Protein AF-A0A956JSI8-F1 (afdb_monomer_lite)

Radius of gyration: 24.51 Å; chains: 1; bounding box: 86×31×72 Å

Foldseek 3Di:
DDDDDDPPDDDPDDPPDDPPVPQDLLVLLVCLLCLCVVLVPDPPDDPVVSVVSSVVSSVVRRDDPVSVVLVVVLVVDDLVVSLVSSQVSCVVSVHPGRNVSVVSVCVVVVPPPPPPDDD

Secondary structure (DSSP, 8-state):
---------S--------------HHHHHHHHHTHHHHTT--TTS-HHHHHHHHHHHHHHH--SHHHHHHHHHHHTS-HHHHHHHHHHHHHHTT-S--HHHHHHHHHHHHTTSS-----

Sequence (119 aa):
MKTAPLALLSLLLLTLGAAGCKSSLPSDVDTICNAETRAKLGKTEDVRERALKLSNYVNEHLKTESGRQLFSKLFTISPKQRIEKLRAEARRAGLGGCPLADSWAKEIDGDGSDGAKKK

Structure (mmCIF, N/CA/C/O backbone):
data_AF-A0A956JSI8-F1
#
_entry.id   AF-A0A956JSI8-F1
#
loop_
_atom_site.group_PDB
_atom_site.id
_atom_site.type_symbol
_atom_site.label_atom_id
_atom_site.label_alt_id
_atom_site.label_comp_id
_atom_site.label_asym_id
_atom_site.label_entity_id
_atom_site.label_seq_id
_atom_site.pdbx_PDB_ins_code
_atom_site.Cartn_x
_atom_site.Cartn_y
_atom_site.Cartn_z
_atom_site.occupancy
_atom_site.B_iso_or_equiv
_atom_site.auth_seq_id
_atom_site.auth_comp_id
_atom_site.auth_asym_id
_atom_site.auth_atom_id
_atom_site.pdbx_PDB_model_num
ATOM 1 N N . MET A 1 1 ? -53.862 8.108 51.781 1.00 44.81 1 MET A N 1
ATOM 2 C CA . MET A 1 1 ? -54.555 9.169 51.015 1.00 44.81 1 MET A CA 1
ATOM 3 C C . MET A 1 1 ? -53.528 10.185 50.532 1.00 44.81 1 MET A C 1
ATOM 5 O O . MET A 1 1 ? -52.750 10.616 51.368 1.00 44.81 1 MET A O 1
ATOM 9 N N . LYS A 1 2 ? -53.621 10.577 49.244 1.00 42.75 2 LYS A N 1
ATOM 10 C CA . LYS A 1 2 ? -53.011 11.750 48.565 1.00 42.75 2 LYS A CA 1
ATOM 11 C C . LYS A 1 2 ? -51.492 11.720 48.329 1.00 42.75 2 LYS A C 1
ATOM 13 O O . LYS A 1 2 ? -50.751 11.506 49.269 1.00 42.75 2 LYS A O 1
ATOM 18 N N . THR A 1 3 ? -50.913 12.008 47.164 1.00 47.22 3 THR A N 1
ATOM 19 C CA . THR A 1 3 ? -51.283 12.117 45.731 1.00 47.22 3 THR A CA 1
ATOM 20 C C . THR A 1 3 ? -49.930 12.362 45.039 1.00 47.22 3 THR A C 1
ATOM 22 O O . THR A 1 3 ? -49.196 13.239 45.490 1.00 47.22 3 THR A O 1
ATOM 25 N N . ALA A 1 4 ? -49.590 11.626 43.976 1.00 57.25 4 ALA A N 1
ATOM 26 C CA . ALA A 1 4 ? -48.547 12.037 43.020 1.00 57.25 4 ALA A CA 1
ATOM 27 C C . ALA A 1 4 ? -49.063 13.244 42.200 1.00 57.25 4 ALA A C 1
ATOM 29 O O . ALA A 1 4 ? -50.289 13.381 42.108 1.00 57.25 4 ALA A O 1
ATOM 30 N N . PRO A 1 5 ? -48.210 14.104 41.595 1.00 58.16 5 PRO A N 1
ATOM 31 C CA . PRO A 1 5 ? -47.830 13.809 40.205 1.00 58.16 5 PRO A CA 1
ATOM 32 C C . PRO A 1 5 ? -46.513 14.433 39.660 1.00 58.16 5 PRO A C 1
ATOM 34 O O . PRO A 1 5 ? -46.033 15.463 40.113 1.00 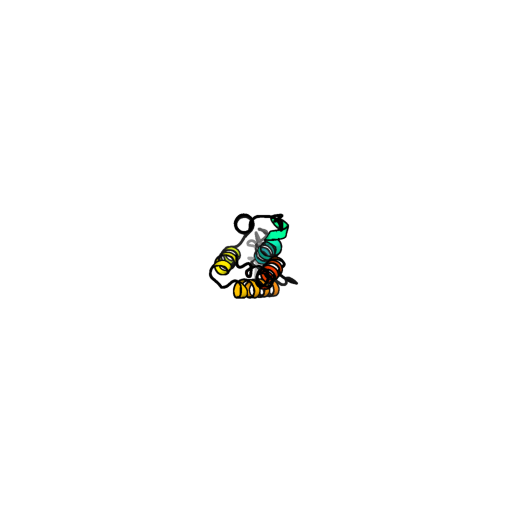58.16 5 PRO A O 1
ATOM 37 N N . LEU A 1 6 ? -46.018 13.809 38.584 1.00 53.88 6 LEU A N 1
ATOM 38 C CA . LEU A 1 6 ? -45.506 14.438 37.353 1.00 53.88 6 LEU A CA 1
ATOM 39 C C . LEU A 1 6 ? -44.385 15.497 37.455 1.00 53.88 6 LEU A C 1
ATOM 41 O O . LEU A 1 6 ? -44.639 16.692 37.537 1.00 53.88 6 LEU A O 1
ATOM 45 N N . ALA A 1 7 ? -43.153 15.053 37.198 1.00 53.84 7 ALA A N 1
ATOM 46 C CA . ALA A 1 7 ? -42.174 15.828 36.428 1.00 53.84 7 ALA A CA 1
ATOM 47 C C . ALA A 1 7 ? -41.510 14.906 35.385 1.00 53.84 7 ALA A C 1
ATOM 49 O O . ALA A 1 7 ? -40.317 14.623 35.407 1.00 53.84 7 ALA A O 1
ATOM 50 N N . LEU A 1 8 ? -42.361 14.368 34.505 1.00 56.62 8 LEU A N 1
ATOM 51 C CA . LEU A 1 8 ? -41.992 13.919 33.16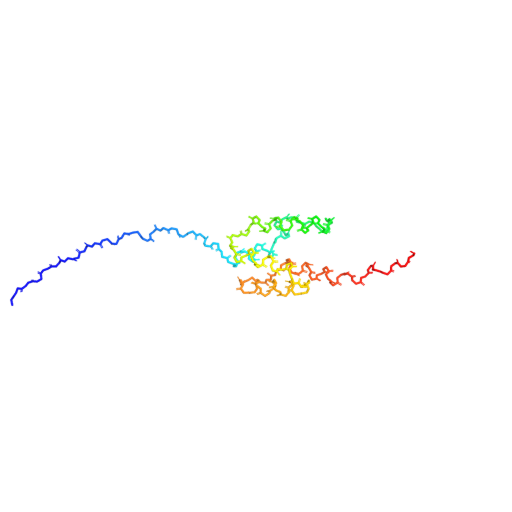4 1.00 56.62 8 LEU A CA 1
ATOM 52 C C . LEU A 1 8 ? -41.778 15.168 32.289 1.00 56.62 8 LEU A C 1
ATOM 54 O O . LEU A 1 8 ? -42.488 16.150 32.475 1.00 56.62 8 LEU A O 1
ATOM 58 N N . LEU A 1 9 ? -40.887 15.064 31.297 1.00 54.06 9 LEU A N 1
ATOM 59 C CA . LEU A 1 9 ? -40.459 16.072 30.308 1.00 54.06 9 LEU A CA 1
ATOM 60 C C . LEU A 1 9 ? -39.237 16.918 30.701 1.00 54.06 9 LEU A C 1
ATOM 62 O O . LEU A 1 9 ? -39.347 18.040 31.184 1.00 54.06 9 LEU A O 1
ATOM 66 N N . SER A 1 10 ? -38.055 16.446 30.304 1.00 52.62 10 SER A N 1
ATOM 67 C CA . SER A 1 10 ? -37.053 17.323 29.690 1.00 52.62 10 SER A CA 1
ATOM 68 C C . SER A 1 10 ? -36.191 16.541 28.697 1.00 52.62 10 SER A C 1
ATOM 70 O O . SER A 1 10 ? -35.399 15.685 29.070 1.00 52.62 10 SER A O 1
ATOM 72 N N . LEU A 1 11 ? -36.406 16.873 27.422 1.00 54.19 11 LEU A N 1
ATOM 73 C CA . LEU A 1 11 ? -35.479 16.786 26.290 1.00 54.19 11 LEU A CA 1
ATOM 74 C C . LEU A 1 11 ? -34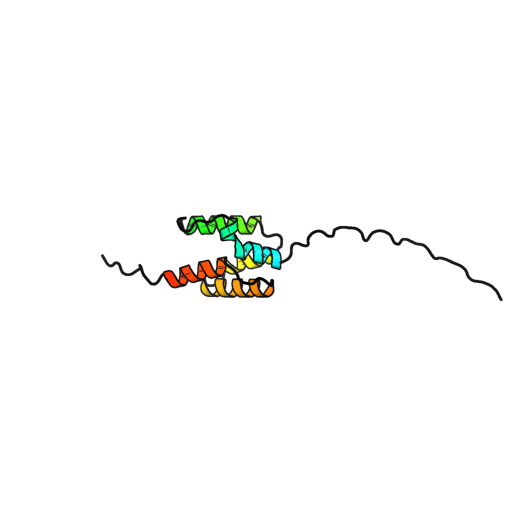.885 15.409 25.937 1.00 54.19 11 LEU A C 1
ATOM 76 O O . LEU A 1 11 ? -33.695 15.147 26.067 1.00 54.19 11 LEU A O 1
ATOM 80 N N . LEU A 1 12 ? -35.720 14.597 25.285 1.00 55.84 12 LEU A N 1
ATOM 81 C CA . LEU A 1 12 ? -35.294 13.799 24.132 1.00 55.84 12 LEU A CA 1
ATOM 82 C C . LEU A 1 12 ? -34.991 14.775 22.979 1.00 55.84 12 LEU A C 1
ATOM 84 O O . LEU A 1 12 ? -35.905 15.163 22.259 1.00 55.84 12 LEU A O 1
ATOM 88 N N . LEU A 1 13 ? -33.751 15.243 22.825 1.00 53.53 13 LEU A N 1
ATOM 89 C CA . LEU A 1 13 ? -33.362 16.090 21.690 1.00 53.53 13 LEU A CA 1
ATOM 90 C C . LEU A 1 13 ? -31.862 15.932 21.373 1.00 53.53 13 LEU A C 1
ATOM 92 O O . LEU A 1 13 ? -31.009 16.128 22.230 1.00 53.53 13 LEU A O 1
ATOM 96 N N . LEU A 1 14 ? -31.600 15.619 20.096 1.00 54.84 14 LEU A N 1
ATOM 97 C CA . LEU A 1 14 ? -30.320 15.587 19.368 1.00 54.84 14 LEU A CA 1
ATOM 98 C C . LEU A 1 14 ? -29.359 14.404 19.601 1.00 54.84 14 LEU A C 1
ATOM 100 O O . LEU A 1 14 ? -28.252 14.563 20.103 1.00 54.84 14 LEU A O 1
ATOM 104 N N . THR A 1 15 ? -29.687 13.242 19.032 1.00 57.56 15 THR A N 1
ATOM 105 C CA . THR A 1 15 ? -28.657 12.312 18.514 1.00 57.56 15 THR A CA 1
ATOM 106 C C . THR A 1 15 ? -28.846 12.001 17.025 1.00 57.56 15 THR A C 1
ATOM 108 O O . THR A 1 15 ? -28.455 10.946 16.536 1.00 57.56 15 THR A O 1
ATOM 111 N N . LEU A 1 16 ? -29.413 12.942 16.264 1.00 61.28 16 LEU A N 1
ATOM 112 C CA . LEU A 1 16 ? -29.297 12.957 14.804 1.00 61.28 16 LEU A CA 1
ATOM 113 C C . LEU A 1 16 ? -28.134 13.881 14.435 1.00 61.28 16 LEU A C 1
ATOM 115 O O . LEU A 1 16 ? -28.288 15.096 14.375 1.00 61.28 16 LEU A O 1
ATOM 119 N N . GLY A 1 17 ? -26.950 13.311 14.226 1.00 52.00 17 GLY A N 1
ATOM 120 C CA . GLY A 1 17 ? -25.773 14.091 13.861 1.00 52.00 17 GLY A CA 1
ATOM 121 C C . GLY A 1 17 ? -24.632 13.214 13.375 1.00 52.00 17 GLY A C 1
ATOM 122 O O . GLY A 1 17 ? -23.820 12.759 14.167 1.00 52.00 17 GLY A O 1
ATOM 123 N N . ALA A 1 18 ? -24.588 13.020 12.057 1.00 51.19 18 ALA A N 1
ATOM 124 C CA . ALA A 1 18 ? -23.530 12.383 11.279 1.00 51.19 18 ALA A CA 1
ATOM 125 C C . ALA A 1 18 ? -23.364 10.859 11.452 1.00 51.19 18 ALA A C 1
ATOM 127 O O . ALA A 1 18 ? -22.405 10.364 12.045 1.00 51.19 18 ALA A O 1
ATOM 128 N N . ALA A 1 19 ? -24.160 10.109 10.682 1.00 49.00 19 ALA A N 1
ATOM 129 C CA . ALA A 1 19 ? -23.631 8.962 9.939 1.00 49.00 19 ALA A CA 1
ATOM 130 C C . ALA A 1 19 ? -22.602 9.458 8.897 1.00 49.00 19 ALA A C 1
ATOM 132 O O . ALA A 1 19 ? -22.756 9.272 7.694 1.00 49.00 19 ALA A O 1
ATOM 133 N N . GLY A 1 20 ? -21.564 10.168 9.349 1.00 52.47 20 GLY A N 1
ATOM 134 C CA . GLY A 1 20 ? -20.384 10.394 8.539 1.00 52.47 20 GLY A CA 1
ATOM 135 C C . GLY A 1 20 ? -19.808 9.016 8.280 1.00 52.47 20 GLY A C 1
ATOM 136 O O . GLY A 1 20 ? -19.586 8.270 9.236 1.00 52.47 20 GLY A O 1
ATOM 137 N N . CYS A 1 21 ? -19.640 8.651 7.010 1.00 56.09 21 CYS A N 1
ATOM 138 C CA . CYS A 1 21 ? -18.904 7.455 6.625 1.00 56.09 21 CYS A CA 1
ATOM 139 C C . CYS A 1 21 ? -17.573 7.485 7.382 1.00 56.09 21 CYS A C 1
ATOM 141 O O . CYS A 1 21 ? -16.678 8.241 7.009 1.00 56.09 21 CYS A O 1
ATOM 143 N N . LYS A 1 22 ? -17.480 6.745 8.497 1.00 61.06 22 LYS A N 1
ATOM 144 C CA . LYS A 1 22 ? -16.287 6.702 9.338 1.00 61.06 22 LYS A CA 1
ATOM 145 C C . LYS A 1 22 ? -15.194 6.133 8.458 1.00 61.06 22 LYS A C 1
ATOM 147 O O . LYS A 1 22 ? -15.181 4.937 8.173 1.00 61.06 22 LYS A O 1
ATOM 152 N N . SER A 1 23 ? -14.320 7.014 7.985 1.00 73.75 23 SER A N 1
ATOM 153 C CA . SER A 1 23 ? -13.041 6.621 7.432 1.00 73.75 23 SER A CA 1
ATOM 154 C C . SER A 1 23 ? -12.400 5.662 8.423 1.00 73.75 23 SER A C 1
ATOM 156 O O . SER A 1 23 ? -12.285 5.948 9.615 1.00 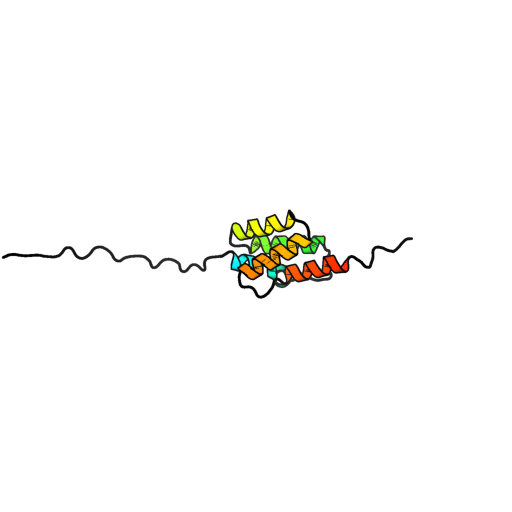73.75 23 SER A O 1
ATOM 158 N N . SER A 1 24 ? -12.084 4.472 7.937 1.00 89.75 24 SER A N 1
ATOM 159 C CA . SER A 1 24 ? -11.648 3.363 8.765 1.00 89.75 24 SER A CA 1
ATOM 160 C C . SER A 1 24 ? -10.372 2.784 8.184 1.00 89.75 24 SER A C 1
ATOM 162 O O . SER A 1 24 ? -10.126 2.870 6.978 1.00 89.75 24 SER A O 1
ATOM 164 N N . LEU A 1 25 ? -9.567 2.169 9.047 1.00 93.12 25 LEU A N 1
ATOM 165 C CA . LEU A 1 25 ? -8.354 1.484 8.624 1.00 93.12 25 LEU A CA 1
ATOM 166 C C . LEU A 1 25 ? -8.617 0.465 7.491 1.00 93.12 25 LEU A C 1
ATOM 168 O O . LEU A 1 25 ? -7.839 0.465 6.545 1.00 93.12 25 LEU A O 1
ATOM 172 N N . PRO A 1 26 ? -9.710 -0.331 7.487 1.00 96.38 26 PRO A N 1
ATOM 173 C CA . PRO A 1 26 ? -10.042 -1.177 6.339 1.00 96.38 26 PRO A CA 1
ATOM 174 C C . PRO A 1 26 ? -10.149 -0.436 4.999 1.00 96.38 26 PRO A C 1
ATOM 176 O O . PRO A 1 26 ? -9.622 -0.917 4.000 1.00 96.38 26 PRO A O 1
ATOM 179 N N . SER A 1 27 ? -10.768 0.752 4.973 1.00 96.56 27 SER A N 1
ATOM 180 C CA . SER A 1 27 ? -10.850 1.568 3.751 1.00 96.56 27 SER A CA 1
ATOM 181 C C . SER A 1 27 ? -9.477 2.067 3.300 1.00 96.56 27 SER A C 1
ATOM 183 O O . SER A 1 27 ? -9.237 2.176 2.102 1.00 96.56 27 SER A O 1
ATOM 185 N N . ASP A 1 28 ? -8.585 2.380 4.236 1.00 97.88 28 ASP A N 1
ATOM 186 C CA . ASP A 1 28 ? -7.220 2.814 3.932 1.00 97.88 28 ASP A CA 1
ATOM 187 C C . ASP A 1 28 ? -6.351 1.654 3.428 1.00 97.88 28 ASP A C 1
ATOM 189 O O . ASP A 1 28 ? -5.569 1.821 2.494 1.00 97.88 28 ASP A O 1
ATOM 193 N N . VAL A 1 29 ? -6.517 0.458 4.000 1.00 98.25 29 VAL A N 1
ATOM 194 C CA . VAL A 1 29 ? -5.854 -0.765 3.525 1.00 98.25 29 VAL A CA 1
ATOM 195 C C . VAL A 1 29 ? -6.304 -1.102 2.104 1.00 98.25 29 VAL A C 1
ATOM 197 O O . VAL A 1 29 ? -5.465 -1.417 1.264 1.00 98.25 29 VAL A O 1
ATOM 200 N N . ASP A 1 30 ? -7.598 -0.972 1.805 1.00 98.19 30 ASP A N 1
ATOM 201 C CA . ASP A 1 30 ? -8.127 -1.114 0.445 1.00 98.19 30 ASP A CA 1
ATOM 202 C C . ASP A 1 30 ? -7.512 -0.090 -0.528 1.00 98.19 30 ASP A C 1
ATOM 204 O O . ASP A 1 30 ? -7.103 -0.458 -1.633 1.00 98.19 30 ASP A O 1
ATOM 208 N N . THR A 1 31 ? -7.375 1.173 -0.105 1.00 98.44 31 THR A N 1
ATOM 209 C CA . THR A 1 31 ? -6.673 2.212 -0.874 1.00 98.44 31 THR A CA 1
ATOM 210 C C . THR A 1 31 ? -5.232 1.816 -1.174 1.00 98.44 31 THR A C 1
ATOM 212 O O . THR A 1 31 ? -4.831 1.880 -2.333 1.00 98.44 31 THR A O 1
ATOM 215 N N . ILE A 1 32 ? -4.468 1.368 -0.172 1.00 98.25 32 ILE A N 1
ATOM 216 C CA . ILE A 1 32 ? -3.071 0.949 -0.357 1.00 98.25 32 ILE A CA 1
ATOM 217 C C . ILE A 1 32 ? -2.996 -0.255 -1.304 1.00 98.25 32 ILE A C 1
ATOM 219 O O . ILE A 1 32 ? -2.234 -0.241 -2.267 1.00 98.25 32 ILE A O 1
ATOM 223 N N . CYS A 1 33 ? -3.809 -1.287 -1.075 1.00 98.44 33 CYS A N 1
ATOM 224 C CA . CYS A 1 33 ? -3.755 -2.528 -1.846 1.00 98.44 33 CYS A CA 1
ATOM 225 C C . CYS A 1 33 ? -4.116 -2.361 -3.324 1.00 98.44 33 CYS A C 1
ATOM 227 O O . CYS A 1 33 ? -3.610 -3.117 -4.155 1.00 98.44 33 CYS A O 1
ATOM 229 N N . ASN A 1 34 ? -4.955 -1.379 -3.654 1.00 98.12 34 ASN A N 1
ATOM 230 C CA . ASN A 1 34 ? -5.388 -1.091 -5.023 1.00 98.12 34 ASN A CA 1
ATOM 231 C C . ASN A 1 34 ? -4.710 0.146 -5.626 1.00 98.12 34 ASN A C 1
ATOM 233 O O . ASN A 1 34 ? -5.121 0.609 -6.694 1.00 98.12 34 ASN A O 1
ATOM 237 N N . ALA A 1 35 ? -3.696 0.696 -4.957 1.00 97.69 35 ALA A N 1
ATOM 238 C CA . ALA A 1 35 ? -3.107 1.974 -5.324 1.00 97.69 35 ALA A CA 1
ATOM 239 C C . ALA A 1 35 ? -2.514 1.977 -6.739 1.00 97.69 35 ALA A C 1
ATOM 241 O O . ALA A 1 35 ? -2.718 2.948 -7.453 1.00 97.69 35 ALA A O 1
ATOM 242 N N . GLU A 1 36 ? -1.876 0.896 -7.200 1.00 95.81 36 GLU A N 1
ATOM 243 C CA . GLU A 1 36 ? -1.323 0.841 -8.568 1.00 95.81 36 GLU A CA 1
ATOM 244 C C . GLU A 1 36 ? -2.407 0.990 -9.633 1.00 95.81 36 GLU A C 1
ATOM 246 O O . GLU A 1 36 ? -2.291 1.811 -10.542 1.00 95.81 36 GLU A O 1
ATOM 251 N N . THR A 1 37 ? -3.497 0.234 -9.485 1.00 96.19 37 THR A N 1
ATOM 252 C CA . THR A 1 37 ? -4.636 0.282 -10.402 1.00 96.19 37 THR A CA 1
ATOM 253 C C . THR A 1 37 ? -5.306 1.652 -10.367 1.00 96.19 37 THR A C 1
ATOM 255 O O . THR A 1 37 ? -5.625 2.213 -11.414 1.00 96.19 37 THR A O 1
ATOM 258 N N . ARG A 1 38 ? -5.509 2.221 -9.172 1.00 96.81 38 ARG A N 1
ATOM 259 C CA . ARG A 1 38 ? -6.201 3.510 -9.013 1.00 96.81 38 ARG A CA 1
ATOM 260 C C . ARG A 1 38 ? -5.350 4.702 -9.451 1.00 96.81 38 ARG A C 1
ATOM 262 O O . ARG A 1 38 ? -5.891 5.641 -10.029 1.00 96.81 38 ARG A O 1
ATOM 269 N N . ALA A 1 39 ? -4.037 4.632 -9.250 1.00 96.00 39 ALA A N 1
ATOM 270 C CA . ALA A 1 39 ? -3.068 5.600 -9.758 1.00 96.00 39 ALA A CA 1
ATOM 271 C C . ALA A 1 39 ? -2.742 5.397 -11.249 1.00 96.00 39 ALA A C 1
ATOM 273 O O . ALA A 1 39 ? -2.003 6.197 -11.817 1.00 96.00 39 ALA A O 1
ATOM 274 N N . LYS A 1 40 ? -3.312 4.363 -11.891 1.00 95.38 40 LYS A N 1
ATOM 275 C CA . LYS A 1 40 ? -3.107 4.017 -13.306 1.00 95.38 40 LYS A CA 1
ATOM 276 C C . LYS A 1 40 ? -1.629 3.808 -13.655 1.00 95.38 40 LYS A C 1
ATOM 278 O O . LYS A 1 40 ? -1.177 4.243 -14.711 1.00 95.38 40 LYS A O 1
ATOM 283 N N . LEU A 1 41 ? -0.890 3.149 -12.763 1.00 92.38 41 LEU A N 1
ATOM 284 C CA . LEU A 1 41 ? 0.541 2.913 -12.950 1.00 92.38 41 LEU A CA 1
ATOM 285 C C . LEU A 1 41 ? 0.772 1.863 -14.036 1.00 92.38 41 LEU A C 1
ATOM 287 O O . LEU A 1 41 ? 0.163 0.788 -14.037 1.00 92.38 41 LEU A O 1
ATOM 291 N N . GLY A 1 42 ? 1.654 2.195 -14.972 1.00 86.62 42 GLY A N 1
ATOM 292 C CA . GLY A 1 42 ? 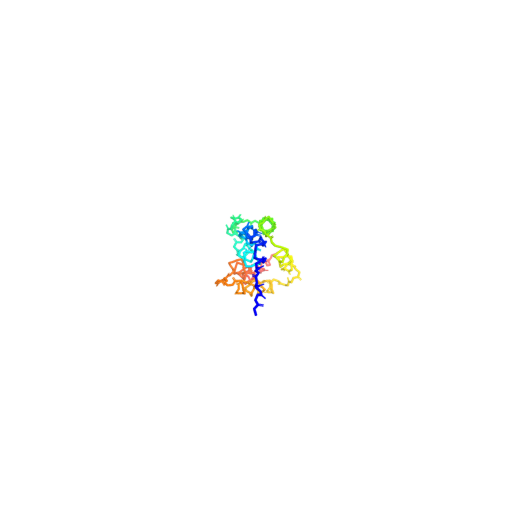2.027 1.334 -16.086 1.00 86.62 42 GLY A CA 1
ATOM 293 C C . GLY A 1 42 ? 3.183 0.405 -15.723 1.00 86.62 42 GLY A C 1
ATOM 294 O O . GLY A 1 42 ? 4.042 0.733 -14.912 1.00 86.62 42 GLY A O 1
ATOM 295 N N . LYS A 1 43 ? 3.256 -0.759 -16.380 1.00 79.88 43 LYS A N 1
ATOM 296 C CA . LYS A 1 43 ? 4.390 -1.694 -16.223 1.00 79.88 43 LYS A CA 1
ATOM 297 C C . LYS A 1 43 ? 5.678 -1.217 -16.901 1.00 79.88 43 LYS A C 1
ATOM 299 O O . LYS A 1 43 ? 6.739 -1.756 -16.622 1.00 79.88 43 LYS A O 1
ATOM 304 N N . THR A 1 44 ? 5.569 -0.263 -17.823 1.00 78.56 44 THR A N 1
ATOM 305 C CA . THR A 1 44 ? 6.690 0.295 -18.594 1.00 78.56 44 THR A CA 1
ATOM 306 C C . THR A 1 44 ? 7.223 1.595 -17.998 1.00 78.56 44 THR A C 1
ATOM 308 O O . THR A 1 44 ? 8.105 2.210 -18.587 1.00 78.56 44 THR A O 1
ATOM 311 N N . GLU A 1 45 ? 6.650 2.053 -16.883 1.00 86.75 45 GLU A N 1
ATOM 312 C CA . GLU A 1 45 ? 7.140 3.233 -16.179 1.00 86.75 45 GLU A CA 1
ATOM 313 C C . GLU A 1 45 ? 8.460 2.920 -15.473 1.00 86.75 45 GLU A C 1
ATOM 315 O O . GLU A 1 45 ? 8.687 1.798 -15.012 1.00 86.75 45 GLU A O 1
ATOM 320 N N . ASP A 1 46 ? 9.320 3.931 -15.367 1.00 91.88 46 ASP A N 1
ATOM 321 C CA . ASP A 1 46 ? 10.531 3.847 -14.560 1.00 91.88 46 ASP A CA 1
ATOM 322 C C . ASP A 1 46 ? 10.186 3.490 -13.103 1.00 91.88 46 ASP A C 1
ATOM 324 O O . ASP A 1 46 ? 9.206 3.978 -12.535 1.00 91.88 46 ASP A O 1
ATOM 328 N N . VAL A 1 47 ? 11.007 2.642 -12.478 1.00 88.19 47 VAL A N 1
ATOM 329 C CA . VAL A 1 47 ? 10.742 2.115 -11.129 1.00 88.19 47 VAL A CA 1
ATOM 330 C C . VAL A 1 47 ? 10.651 3.242 -10.097 1.00 88.19 47 VAL A C 1
ATOM 332 O O . VAL A 1 47 ? 9.796 3.208 -9.207 1.00 88.19 47 VAL A O 1
ATOM 335 N N . ARG A 1 48 ? 11.505 4.265 -10.213 1.00 89.81 48 ARG A N 1
ATOM 336 C CA . ARG A 1 48 ? 11.509 5.404 -9.292 1.00 89.81 48 ARG A CA 1
ATOM 337 C C . ARG A 1 48 ? 10.296 6.294 -9.531 1.00 89.81 48 ARG A C 1
ATOM 339 O O . ARG A 1 48 ? 9.659 6.703 -8.560 1.00 89.81 48 ARG A O 1
ATOM 346 N N . GLU A 1 49 ? 9.960 6.573 -10.787 1.00 92.69 49 GLU A N 1
ATOM 347 C CA . GLU A 1 49 ? 8.754 7.334 -11.133 1.00 92.69 49 GLU A CA 1
ATOM 348 C C . GLU A 1 49 ? 7.486 6.637 -10.620 1.00 92.69 49 GLU A C 1
ATOM 350 O O . GLU A 1 49 ? 6.658 7.264 -9.952 1.00 92.69 49 GLU A O 1
ATOM 355 N N . ARG A 1 50 ? 7.369 5.325 -10.843 1.00 92.75 50 ARG A N 1
ATOM 356 C CA . ARG A 1 50 ? 6.253 4.506 -10.359 1.00 92.75 50 ARG A CA 1
ATOM 357 C C . ARG A 1 50 ? 6.145 4.542 -8.836 1.00 92.75 50 ARG A C 1
ATOM 359 O O . ARG A 1 50 ? 5.052 4.745 -8.309 1.00 92.75 50 ARG A O 1
ATOM 366 N N . ALA A 1 51 ? 7.262 4.411 -8.117 1.00 92.06 51 ALA A N 1
ATOM 367 C CA . ALA A 1 51 ? 7.279 4.501 -6.656 1.00 92.06 51 ALA A CA 1
ATOM 368 C C . ALA A 1 51 ? 6.820 5.879 -6.142 1.00 92.06 51 ALA A C 1
ATOM 370 O O . ALA A 1 51 ? 6.065 5.955 -5.169 1.00 92.06 51 ALA A O 1
ATOM 371 N N . LEU A 1 52 ? 7.231 6.965 -6.806 1.00 95.06 52 LEU A N 1
ATOM 372 C CA . LEU A 1 52 ? 6.798 8.324 -6.467 1.00 95.06 52 LEU A CA 1
ATOM 373 C C . LEU A 1 52 ? 5.295 8.515 -6.704 1.00 95.06 52 LEU A C 1
ATOM 375 O O . LEU A 1 52 ? 4.597 8.978 -5.802 1.00 95.06 52 LEU A O 1
ATOM 379 N N . LYS A 1 53 ? 4.776 8.111 -7.871 1.00 95.88 53 LYS A N 1
ATOM 380 C CA . LYS A 1 53 ? 3.340 8.208 -8.183 1.00 95.88 53 LYS A CA 1
ATOM 381 C C . LYS A 1 53 ? 2.488 7.375 -7.228 1.00 95.88 53 LYS A C 1
ATOM 383 O O . LYS A 1 53 ? 1.468 7.863 -6.745 1.00 95.88 53 LYS A O 1
ATOM 388 N N . LEU A 1 54 ? 2.929 6.157 -6.907 1.00 96.12 54 LEU A N 1
ATOM 389 C CA . LEU A 1 54 ? 2.277 5.302 -5.916 1.00 96.12 54 LEU A CA 1
ATOM 390 C C . LEU A 1 54 ? 2.196 5.994 -4.551 1.00 96.12 54 LEU A C 1
ATOM 392 O O . LEU A 1 54 ? 1.126 6.050 -3.948 1.00 96.12 54 LEU A O 1
ATOM 396 N N . SER A 1 55 ? 3.323 6.525 -4.071 1.00 96.44 55 SER A N 1
ATOM 397 C CA . SER A 1 55 ? 3.400 7.211 -2.779 1.00 96.44 55 SER A CA 1
ATOM 398 C C . SER A 1 55 ? 2.494 8.440 -2.732 1.00 96.44 55 SER A C 1
ATOM 400 O O . SER A 1 55 ? 1.733 8.601 -1.778 1.00 96.44 55 SER A O 1
ATOM 402 N N . ASN A 1 56 ? 2.519 9.267 -3.780 1.00 97.44 56 ASN A N 1
ATOM 403 C CA . ASN A 1 56 ? 1.653 10.441 -3.887 1.00 97.44 56 ASN A CA 1
ATOM 404 C C . ASN A 1 56 ? 0.178 10.039 -3.835 1.00 97.44 56 ASN A C 1
ATOM 406 O O . ASN A 1 56 ? -0.559 10.542 -2.990 1.00 97.44 56 ASN A O 1
ATOM 410 N N . TYR A 1 57 ? -0.222 9.061 -4.655 1.00 98.19 57 TYR A N 1
ATOM 411 C CA . TYR A 1 57 ? -1.597 8.576 -4.677 1.00 98.19 57 TYR A CA 1
ATOM 412 C C . TYR A 1 57 ? -2.057 8.103 -3.295 1.00 98.19 57 TYR A C 1
ATOM 414 O O . TYR A 1 57 ? -3.115 8.512 -2.819 1.00 98.19 57 TYR A O 1
ATOM 422 N N . VAL A 1 58 ? -1.262 7.264 -2.627 1.00 97.81 58 VAL A N 1
ATOM 423 C CA . VAL A 1 58 ? -1.619 6.744 -1.303 1.00 97.81 58 VAL A CA 1
ATOM 424 C C . VAL A 1 58 ? -1.735 7.883 -0.287 1.00 97.81 58 VAL A C 1
ATOM 426 O O . VAL A 1 58 ? -2.749 7.972 0.399 1.00 97.81 58 VAL A O 1
ATOM 429 N N . ASN A 1 59 ? -0.759 8.791 -0.215 1.00 96.75 59 ASN A N 1
ATOM 430 C CA . ASN A 1 59 ? -0.784 9.894 0.752 1.00 96.75 59 ASN A CA 1
ATOM 431 C C . ASN A 1 59 ? -1.993 10.827 0.574 1.00 96.75 59 ASN A C 1
ATOM 433 O O . ASN A 1 59 ? -2.551 11.282 1.572 1.00 96.75 59 ASN A O 1
ATOM 437 N N . GLU A 1 60 ? -2.427 11.071 -0.663 1.00 97.94 60 GLU A N 1
ATOM 438 C CA . GLU A 1 60 ? -3.606 11.895 -0.969 1.00 97.94 60 GLU A CA 1
ATOM 439 C C . GLU A 1 60 ? -4.938 11.213 -0.611 1.00 97.94 60 GLU A C 1
ATOM 441 O O . GLU A 1 60 ? -5.928 11.894 -0.346 1.00 97.94 60 GLU A O 1
ATOM 446 N N . HIS A 1 61 ? -4.979 9.877 -0.593 1.00 97.69 61 HIS A N 1
ATOM 447 C CA . HIS A 1 61 ? -6.224 9.110 -0.455 1.00 97.69 61 HIS A CA 1
ATOM 448 C C . HIS A 1 61 ? -6.382 8.399 0.896 1.00 97.69 61 HIS A C 1
ATOM 450 O O . HIS A 1 61 ? -7.453 7.851 1.177 1.00 97.69 61 HIS A O 1
ATOM 456 N N . LEU A 1 62 ? -5.349 8.406 1.742 1.00 97.00 62 LEU A N 1
ATOM 457 C CA . LEU A 1 62 ? -5.427 7.891 3.106 1.00 97.00 62 LEU A CA 1
ATOM 458 C C . LEU A 1 62 ? -6.209 8.839 4.011 1.00 97.00 62 LEU A C 1
ATOM 460 O O . LEU A 1 62 ? -5.869 10.011 4.188 1.00 97.00 62 LEU A O 1
ATOM 464 N N . LYS A 1 63 ? -7.246 8.299 4.645 1.00 96.00 63 LYS A N 1
ATOM 465 C CA . LYS A 1 63 ? -8.198 9.080 5.435 1.00 96.00 63 LYS A CA 1
ATOM 466 C C . LYS A 1 63 ? -7.870 9.077 6.921 1.00 96.00 63 LYS A C 1
ATOM 468 O O . LYS A 1 63 ? -8.299 9.984 7.634 1.00 96.00 63 LYS A O 1
ATOM 473 N N . THR A 1 64 ? -7.149 8.069 7.408 1.00 95.81 64 THR A N 1
ATOM 474 C CA . THR A 1 64 ? -6.846 7.904 8.833 1.00 95.81 64 THR A CA 1
ATOM 475 C C . THR A 1 64 ? -5.354 8.007 9.122 1.00 95.81 64 THR A C 1
ATOM 477 O O . THR A 1 64 ? -4.496 7.680 8.301 1.00 95.81 64 THR A O 1
ATOM 480 N N . GLU A 1 65 ? -5.035 8.426 10.346 1.00 96.12 65 GLU A N 1
ATOM 481 C CA . GLU A 1 65 ? -3.655 8.451 10.829 1.00 96.12 65 GLU A CA 1
ATOM 482 C C . GLU A 1 65 ? -3.058 7.042 10.917 1.00 96.12 65 GLU A C 1
ATOM 484 O O . GLU A 1 65 ? -1.905 6.822 10.556 1.00 96.12 65 GLU A O 1
ATOM 489 N N . SER A 1 66 ? -3.866 6.054 11.307 1.00 96.12 66 SER A N 1
ATOM 490 C CA . SER A 1 66 ? -3.450 4.651 11.324 1.00 96.12 66 SER A CA 1
ATOM 491 C C . SER A 1 66 ? -3.079 4.136 9.930 1.00 96.12 66 SER A C 1
ATOM 493 O O . SER A 1 66 ? -2.098 3.406 9.803 1.00 96.12 66 SER A O 1
ATOM 495 N N . GLY A 1 67 ? -3.811 4.543 8.887 1.00 97.50 67 GLY A N 1
ATOM 496 C CA . GLY A 1 67 ? -3.481 4.233 7.496 1.00 97.50 67 GLY A CA 1
ATOM 497 C C . GLY A 1 67 ? -2.141 4.836 7.066 1.00 97.50 67 GLY A C 1
ATOM 498 O O . GLY A 1 67 ? -1.302 4.131 6.502 1.00 97.50 67 GLY A O 1
ATOM 499 N N . ARG A 1 68 ? -1.885 6.107 7.410 1.00 97.62 68 ARG A N 1
ATOM 500 C CA . ARG A 1 68 ? -0.601 6.785 7.127 1.00 97.62 68 ARG A CA 1
ATOM 501 C C . ARG A 1 68 ? 0.573 6.128 7.840 1.00 97.62 68 ARG A C 1
ATOM 503 O O . ARG A 1 68 ? 1.607 5.866 7.227 1.00 97.62 68 ARG A O 1
ATOM 510 N N . GLN A 1 69 ? 0.401 5.792 9.115 1.00 97.75 69 GLN A N 1
ATOM 511 C CA . GLN A 1 69 ? 1.417 5.077 9.887 1.00 97.75 69 GLN A CA 1
ATOM 512 C C . GLN A 1 69 ? 1.683 3.679 9.333 1.00 97.75 69 GLN A C 1
ATOM 514 O O . GLN A 1 69 ? 2.838 3.255 9.290 1.00 97.75 69 GLN A O 1
ATOM 519 N N . LEU A 1 70 ? 0.637 2.960 8.914 1.00 97.94 70 LEU A N 1
ATOM 520 C CA . LEU A 1 70 ? 0.795 1.673 8.246 1.00 97.94 70 LEU A CA 1
ATOM 521 C C . LEU A 1 70 ? 1.640 1.834 6.981 1.00 97.94 70 LEU A C 1
ATOM 523 O O . LEU A 1 70 ? 2.636 1.127 6.849 1.00 97.94 70 LEU A O 1
ATOM 527 N N . PHE A 1 71 ? 1.286 2.772 6.099 1.00 97.69 71 PHE A N 1
ATOM 528 C CA . PHE A 1 71 ? 1.998 2.986 4.840 1.00 97.69 71 PHE A CA 1
ATOM 529 C C . PHE A 1 71 ? 3.468 3.369 5.056 1.00 97.69 71 PHE A C 1
ATOM 531 O O . PHE A 1 71 ? 4.354 2.754 4.467 1.00 97.69 71 PHE A O 1
ATOM 538 N N . SER A 1 72 ? 3.744 4.297 5.975 1.00 97.06 72 SER A N 1
ATOM 539 C CA . SER A 1 72 ? 5.112 4.699 6.333 1.00 97.06 72 SER A CA 1
ATOM 540 C C . SER A 1 72 ? 5.962 3.517 6.825 1.00 97.06 72 SER A C 1
ATOM 542 O O . SER A 1 72 ? 7.078 3.301 6.347 1.00 97.06 72 SER A O 1
ATOM 544 N N . LYS A 1 73 ? 5.404 2.668 7.702 1.00 97.19 73 LYS A N 1
ATOM 545 C CA . LYS A 1 73 ? 6.090 1.477 8.240 1.00 97.19 73 LYS A CA 1
ATOM 546 C C . LYS A 1 73 ? 6.444 0.435 7.182 1.00 97.19 73 LYS A C 1
ATOM 548 O O . LYS A 1 73 ? 7.344 -0.368 7.416 1.00 97.19 73 LYS A O 1
ATOM 553 N N . LEU A 1 74 ? 5.767 0.413 6.033 1.00 96.69 74 LEU A N 1
ATOM 554 C CA . LEU A 1 74 ? 6.151 -0.497 4.953 1.00 96.69 74 LEU A CA 1
ATOM 555 C C . LEU A 1 74 ? 7.568 -0.169 4.470 1.00 96.69 74 LEU A C 1
ATOM 557 O O . LEU A 1 74 ? 8.376 -1.069 4.276 1.00 96.69 74 LEU A O 1
ATOM 561 N N . PHE A 1 75 ? 7.939 1.103 4.363 1.00 93.19 75 PHE A N 1
ATOM 562 C CA . PHE A 1 75 ? 9.255 1.471 3.837 1.00 93.19 75 PHE A CA 1
ATOM 563 C C . PHE A 1 75 ? 10.404 1.253 4.828 1.00 93.19 75 PHE A C 1
ATOM 565 O O . PHE A 1 75 ? 11.559 1.200 4.408 1.00 93.19 75 PHE A O 1
ATOM 572 N N . THR A 1 76 ? 10.107 1.031 6.111 1.00 96.44 76 THR A N 1
ATOM 573 C CA . THR A 1 76 ? 11.115 0.762 7.151 1.00 96.44 76 THR A CA 1
ATOM 574 C C . THR A 1 76 ? 11.426 -0.725 7.337 1.00 96.44 76 THR A C 1
ATOM 576 O O . THR A 1 76 ? 12.279 -1.068 8.151 1.00 96.44 76 THR A O 1
ATOM 579 N N . ILE A 1 77 ? 10.726 -1.621 6.634 1.00 96.75 77 ILE A N 1
ATOM 580 C CA . ILE A 1 77 ? 10.928 -3.078 6.708 1.00 96.75 77 ILE A CA 1
ATOM 581 C C . ILE A 1 77 ? 11.416 -3.640 5.367 1.00 96.75 77 ILE A C 1
ATOM 583 O O . ILE A 1 77 ? 11.325 -2.973 4.329 1.00 96.75 77 ILE A O 1
ATOM 587 N N . SER A 1 78 ? 11.946 -4.869 5.385 1.00 96.50 78 SER A N 1
ATOM 588 C CA . SER A 1 78 ? 12.487 -5.517 4.181 1.00 96.50 78 SER A CA 1
ATOM 589 C C . SER A 1 78 ? 11.399 -5.791 3.131 1.00 96.50 78 SER A C 1
ATOM 591 O O . SER A 1 78 ? 10.243 -6.007 3.503 1.00 96.50 78 SER A O 1
ATOM 593 N N . PRO A 1 79 ? 11.735 -5.856 1.827 1.00 94.62 79 PRO A N 1
ATOM 594 C CA . PRO A 1 79 ? 10.755 -6.081 0.759 1.00 94.62 79 PRO A CA 1
ATOM 595 C C . PRO A 1 79 ? 9.845 -7.302 0.979 1.00 94.62 79 PRO A C 1
ATOM 597 O O . PRO A 1 79 ? 8.626 -7.192 0.866 1.00 94.62 79 PRO A O 1
ATOM 600 N N . LYS A 1 80 ? 10.406 -8.440 1.411 1.00 95.31 80 LYS A N 1
ATOM 601 C CA . LYS A 1 80 ? 9.616 -9.638 1.749 1.00 95.31 80 LYS A CA 1
ATOM 602 C C . LYS A 1 80 ? 8.647 -9.384 2.909 1.00 95.31 80 LYS A C 1
ATOM 604 O O . LYS A 1 80 ? 7.482 -9.765 2.841 1.00 95.31 80 LYS A O 1
ATOM 609 N N . GLN A 1 81 ? 9.094 -8.685 3.955 1.00 97.19 81 GLN A N 1
ATOM 610 C CA . GLN A 1 81 ? 8.228 -8.326 5.082 1.00 97.19 81 GLN A CA 1
ATOM 611 C C . GLN A 1 81 ? 7.126 -7.334 4.685 1.00 97.19 81 GLN A C 1
ATOM 613 O O . GLN A 1 81 ? 6.039 -7.406 5.254 1.00 97.19 81 GLN A O 1
ATOM 618 N N . ARG A 1 82 ? 7.360 -6.439 3.712 1.00 97.00 82 ARG A N 1
ATOM 619 C CA . ARG A 1 82 ? 6.328 -5.519 3.186 1.00 97.00 82 ARG A CA 1
ATOM 620 C C . ARG A 1 82 ? 5.148 -6.277 2.602 1.00 97.00 82 ARG A C 1
ATOM 622 O O . ARG A 1 82 ? 4.007 -5.976 2.944 1.00 97.00 82 ARG A O 1
ATOM 629 N N . ILE A 1 83 ? 5.438 -7.271 1.765 1.00 97.62 83 ILE A N 1
ATOM 630 C CA . ILE A 1 83 ? 4.435 -8.122 1.116 1.00 97.62 83 ILE A CA 1
ATOM 631 C C . ILE A 1 83 ? 3.603 -8.848 2.171 1.00 97.62 83 ILE A C 1
ATOM 633 O O . ILE A 1 83 ? 2.375 -8.740 2.177 1.00 97.62 83 ILE A O 1
ATOM 637 N N . GLU A 1 84 ? 4.264 -9.526 3.111 1.00 97.94 84 GLU A N 1
ATOM 638 C CA . GLU A 1 84 ? 3.574 -10.276 4.164 1.00 97.94 84 GLU A CA 1
ATOM 639 C C . GLU A 1 84 ? 2.751 -9.367 5.081 1.00 97.94 84 GLU A C 1
ATOM 641 O O . GLU A 1 84 ? 1.610 -9.690 5.424 1.00 97.94 84 GLU A O 1
ATOM 646 N N . LYS A 1 85 ? 3.284 -8.189 5.424 1.00 98.06 85 LYS A N 1
ATOM 647 C CA . LYS A 1 85 ? 2.573 -7.184 6.217 1.00 98.06 85 LYS A CA 1
ATOM 648 C C . LYS A 1 85 ? 1.315 -6.696 5.500 1.00 98.06 85 LYS A C 1
ATOM 650 O O . LYS A 1 85 ? 0.253 -6.688 6.117 1.00 98.06 85 LYS A O 1
ATOM 655 N N . LEU A 1 86 ? 1.407 -6.340 4.219 1.00 97.88 86 LEU A N 1
ATOM 656 C CA . LEU A 1 86 ? 0.257 -5.890 3.430 1.00 97.88 86 LEU A CA 1
ATOM 657 C C . LEU A 1 86 ? -0.809 -6.975 3.288 1.00 97.88 86 LEU A C 1
ATOM 659 O O . LEU A 1 86 ? -1.984 -6.707 3.531 1.00 97.88 86 LEU A O 1
ATOM 663 N N . ARG A 1 87 ? -0.413 -8.212 2.970 1.00 98.44 87 ARG A N 1
ATOM 664 C CA . ARG A 1 87 ? -1.345 -9.348 2.907 1.00 98.44 87 ARG A CA 1
ATOM 665 C C . ARG A 1 87 ? -2.033 -9.585 4.250 1.00 98.44 87 ARG A C 1
ATOM 667 O O . ARG A 1 87 ? -3.231 -9.859 4.283 1.00 98.44 87 ARG A O 1
ATOM 674 N N . ALA A 1 88 ? -1.302 -9.471 5.359 1.00 98.25 88 ALA A N 1
ATOM 675 C CA . ALA A 1 88 ? -1.869 -9.624 6.694 1.00 98.25 88 ALA A CA 1
ATOM 676 C C . ALA A 1 88 ? -2.886 -8.525 7.032 1.00 98.25 88 ALA A C 1
ATOM 678 O O . ALA A 1 88 ? -3.969 -8.848 7.519 1.00 98.25 88 ALA A O 1
ATOM 679 N N . GLU A 1 89 ? -2.578 -7.253 6.760 1.00 98.00 89 GLU A N 1
ATOM 680 C CA . GLU A 1 89 ? -3.532 -6.161 7.003 1.00 98.00 89 GLU A CA 1
ATOM 681 C C . GLU A 1 89 ? -4.745 -6.239 6.065 1.00 98.00 89 GLU A C 1
ATOM 683 O O . GLU A 1 89 ? -5.865 -6.018 6.518 1.00 98.00 89 GLU A O 1
ATOM 688 N N . ALA A 1 90 ? -4.563 -6.645 4.803 1.00 98.19 90 ALA A N 1
ATOM 689 C CA . ALA A 1 90 ? -5.665 -6.881 3.868 1.00 98.19 90 ALA A CA 1
ATOM 690 C C . ALA A 1 90 ? -6.641 -7.945 4.393 1.00 98.19 90 ALA A C 1
ATOM 692 O O . ALA A 1 90 ? -7.846 -7.704 4.443 1.00 98.19 90 ALA A O 1
ATOM 693 N N . ARG A 1 91 ? -6.126 -9.080 4.890 1.00 98.25 91 ARG A N 1
ATOM 694 C CA . ARG A 1 91 ? -6.962 -10.117 5.522 1.00 98.25 91 ARG A CA 1
ATOM 695 C C . ARG A 1 91 ? -7.704 -9.595 6.751 1.00 98.25 91 ARG A C 1
ATOM 697 O O . ARG A 1 91 ? -8.889 -9.870 6.907 1.00 98.25 91 ARG A O 1
ATOM 704 N N . ARG A 1 92 ? -7.036 -8.826 7.619 1.00 96.81 92 ARG A N 1
ATOM 705 C CA . ARG A 1 92 ? -7.671 -8.217 8.806 1.00 96.81 92 ARG A CA 1
ATOM 706 C C . ARG A 1 92 ? -8.750 -7.201 8.441 1.00 96.81 92 ARG A C 1
ATOM 708 O O . ARG A 1 92 ? -9.719 -7.062 9.177 1.00 96.81 92 ARG A O 1
ATOM 715 N N . ALA A 1 93 ? -8.588 -6.519 7.312 1.00 96.19 93 ALA A N 1
ATOM 716 C CA . ALA A 1 93 ? -9.577 -5.610 6.749 1.00 96.19 93 ALA A CA 1
ATOM 717 C C . ALA A 1 93 ? -10.752 -6.334 6.059 1.00 96.19 93 ALA A C 1
ATOM 719 O O . ALA A 1 93 ? -11.677 -5.668 5.602 1.00 96.19 93 ALA A O 1
ATOM 720 N N . GLY A 1 94 ? -10.735 -7.671 5.980 1.00 96.94 94 GLY A N 1
ATOM 721 C CA . GLY A 1 94 ? -11.762 -8.459 5.293 1.00 96.94 94 GLY A CA 1
ATOM 722 C C . GLY A 1 94 ? -11.627 -8.459 3.767 1.00 96.94 94 GLY A C 1
ATOM 723 O O . GLY A 1 94 ? -12.577 -8.814 3.074 1.00 96.94 94 GLY A O 1
ATOM 724 N N . LEU A 1 95 ? -10.469 -8.061 3.230 1.00 96.38 95 LEU A N 1
ATOM 725 C CA . LEU A 1 95 ? -10.192 -8.103 1.796 1.00 96.38 95 LEU A CA 1
ATOM 726 C C . LEU A 1 95 ? -9.762 -9.514 1.377 1.00 96.38 95 LEU A C 1
ATOM 728 O O . LEU A 1 95 ? -9.012 -10.187 2.086 1.00 96.38 95 LEU A O 1
ATOM 732 N N . GLY A 1 96 ? -10.179 -9.935 0.181 1.00 95.94 96 GLY A N 1
ATOM 733 C CA . GLY A 1 96 ? -9.793 -11.230 -0.397 1.00 95.94 96 GLY A CA 1
ATOM 734 C C . GLY A 1 96 ? -8.325 -11.321 -0.837 1.00 95.94 96 GLY A C 1
ATOM 735 O O . GLY A 1 96 ? -7.852 -12.405 -1.162 1.00 95.94 96 GLY A O 1
ATOM 736 N N . GLY A 1 97 ? -7.594 -10.203 -0.850 1.00 97.00 97 GLY A N 1
ATOM 737 C CA . GLY A 1 97 ? -6.199 -10.137 -1.277 1.00 97.00 97 GLY A CA 1
ATOM 738 C C . GLY A 1 97 ? -5.666 -8.706 -1.308 1.00 97.00 97 GLY A C 1
ATOM 739 O O . GLY A 1 97 ? -6.369 -7.764 -0.941 1.00 97.00 97 GLY A O 1
ATOM 740 N N . CYS A 1 98 ? -4.415 -8.550 -1.744 1.00 98.31 98 CYS A N 1
ATOM 741 C CA . CYS A 1 98 ? -3.766 -7.248 -1.883 1.00 98.31 98 CYS A CA 1
ATOM 742 C C . CYS A 1 98 ? -2.966 -7.196 -3.196 1.00 98.31 98 CYS A C 1
ATOM 744 O O . CYS A 1 98 ? -1.801 -7.601 -3.197 1.00 98.31 98 CYS A O 1
ATOM 746 N N . PRO A 1 99 ? -3.557 -6.697 -4.301 1.00 97.69 99 PRO A N 1
ATOM 747 C CA . PRO A 1 99 ? -2.906 -6.683 -5.614 1.00 97.69 99 PRO A CA 1
ATOM 748 C C . PRO A 1 99 ? -1.520 -6.029 -5.619 1.00 97.69 99 PRO A C 1
ATOM 750 O O . PRO A 1 99 ? -0.608 -6.553 -6.252 1.00 97.69 99 PRO A O 1
ATOM 753 N N . LEU A 1 100 ? -1.328 -4.947 -4.854 1.00 96.50 100 LEU A N 1
ATOM 754 C CA . LEU A 1 100 ? -0.017 -4.312 -4.674 1.00 96.50 100 LEU A CA 1
ATOM 755 C C . LEU A 1 100 ? 1.033 -5.285 -4.105 1.00 96.50 100 LEU A C 1
ATOM 757 O O . LEU A 1 100 ? 2.158 -5.342 -4.591 1.00 96.50 100 LEU A O 1
ATOM 761 N N . ALA A 1 101 ? 0.669 -6.079 -3.095 1.00 97.56 101 ALA A N 1
ATOM 762 C CA . ALA A 1 101 ? 1.584 -7.054 -2.503 1.00 97.56 101 ALA A CA 1
ATOM 763 C C . ALA A 1 101 ? 1.941 -8.173 -3.495 1.00 97.56 101 ALA A C 1
ATOM 765 O O . ALA A 1 101 ? 3.079 -8.637 -3.519 1.00 97.56 101 ALA A O 1
ATOM 766 N N . ASP A 1 102 ? 0.990 -8.586 -4.334 1.00 96.50 102 ASP A N 1
ATOM 767 C CA . ASP A 1 102 ? 1.222 -9.599 -5.368 1.00 96.50 102 ASP A CA 1
ATOM 768 C C . ASP A 1 102 ? 2.074 -9.062 -6.524 1.00 96.50 102 ASP A C 1
ATOM 770 O O . ASP A 1 102 ? 2.857 -9.807 -7.114 1.00 96.50 102 ASP A O 1
ATOM 774 N N . SER A 1 103 ? 1.943 -7.772 -6.832 1.00 93.75 103 SER A N 1
ATOM 775 C CA . SER A 1 103 ? 2.790 -7.051 -7.783 1.00 93.75 103 SER A CA 1
ATOM 776 C C . SER A 1 103 ? 4.245 -7.035 -7.307 1.00 93.75 103 SER A C 1
ATOM 778 O O . SER A 1 103 ? 5.131 -7.522 -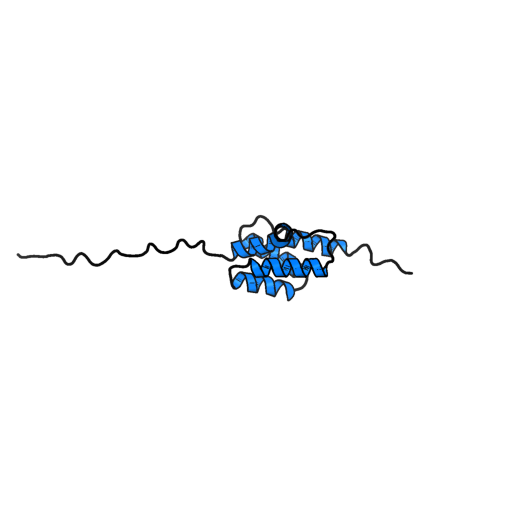8.006 1.00 93.75 103 SER A O 1
ATOM 780 N N . TRP A 1 104 ? 4.481 -6.615 -6.059 1.00 94.06 104 TRP A N 1
ATOM 781 C CA . TRP A 1 104 ? 5.818 -6.605 -5.456 1.00 94.06 104 TRP A CA 1
ATOM 782 C C . TRP A 1 104 ? 6.429 -7.998 -5.299 1.00 94.06 104 TRP A C 1
ATOM 784 O O . TRP A 1 104 ? 7.637 -8.152 -5.454 1.00 94.06 104 TRP A O 1
ATOM 794 N N . ALA A 1 105 ? 5.624 -9.026 -5.011 1.00 94.88 105 ALA A N 1
ATOM 795 C CA . ALA A 1 105 ? 6.125 -10.400 -4.947 1.00 94.88 105 ALA A CA 1
ATOM 796 C C . ALA A 1 105 ? 6.732 -10.840 -6.288 1.00 94.88 105 ALA A C 1
ATOM 798 O O . ALA A 1 105 ? 7.847 -11.350 -6.315 1.00 94.88 105 ALA A O 1
ATOM 799 N N . LYS A 1 106 ? 6.047 -10.549 -7.402 1.00 91.81 106 LYS A N 1
ATOM 800 C CA . LYS A 1 106 ? 6.543 -10.867 -8.751 1.00 91.81 106 LYS A CA 1
ATOM 801 C C . LYS A 1 106 ? 7.844 -10.143 -9.086 1.00 91.81 106 LYS A C 1
ATOM 803 O O . LYS A 1 106 ? 8.679 -10.713 -9.774 1.00 91.81 106 LYS A O 1
ATOM 808 N N . GLU A 1 107 ? 8.010 -8.909 -8.618 1.00 87.94 107 GLU A N 1
ATOM 809 C CA . GLU A 1 107 ? 9.239 -8.134 -8.831 1.00 87.94 107 GLU A CA 1
ATOM 810 C C . GLU A 1 107 ? 10.428 -8.748 -8.085 1.00 87.94 107 GLU A C 1
ATOM 812 O O . GLU A 1 107 ? 11.499 -8.898 -8.663 1.00 87.94 107 GLU A O 1
ATOM 817 N N . ILE A 1 108 ? 10.230 -9.171 -6.831 1.00 87.25 108 ILE A N 1
ATOM 818 C CA . ILE A 1 108 ? 11.284 -9.827 -6.041 1.00 87.25 108 ILE A CA 1
ATOM 819 C C . ILE A 1 108 ? 11.665 -11.184 -6.641 1.00 87.25 108 ILE A C 1
ATOM 821 O O . ILE A 1 108 ? 12.847 -11.520 -6.684 1.00 87.25 108 ILE A O 1
ATOM 825 N N . ASP A 1 109 ? 10.681 -11.962 -7.088 1.00 81.81 109 ASP A N 1
ATOM 826 C CA . ASP A 1 109 ? 10.923 -13.291 -7.653 1.00 81.81 109 ASP A CA 1
ATOM 827 C C . ASP A 1 109 ? 11.489 -13.220 -9.089 1.00 81.81 109 ASP A C 1
ATOM 829 O O . ASP A 1 109 ? 12.157 -14.150 -9.540 1.00 81.81 109 ASP A O 1
ATOM 833 N N . GLY A 1 110 ? 11.248 -12.115 -9.806 1.00 68.06 110 GLY A N 1
ATOM 834 C CA . GLY A 1 110 ? 11.688 -11.885 -11.187 1.00 68.06 110 GLY A CA 1
ATOM 835 C C . GLY A 1 110 ? 13.112 -11.336 -11.350 1.00 68.06 110 GLY A C 1
ATOM 836 O O . GLY A 1 110 ? 13.660 -11.413 -12.447 1.00 68.06 110 GLY A O 1
ATOM 837 N N . ASP A 1 111 ? 13.740 -10.833 -10.283 1.00 54.81 111 ASP A N 1
ATOM 838 C CA . ASP A 1 111 ? 15.091 -10.232 -10.314 1.00 54.81 111 ASP A CA 1
ATOM 839 C C . ASP A 1 111 ? 16.229 -11.270 -10.485 1.00 54.81 111 ASP A C 1
ATOM 841 O O . ASP A 1 111 ? 17.397 -10.932 -10.658 1.00 54.81 111 ASP A O 1
ATOM 845 N N . GLY A 1 112 ? 15.907 -12.568 -10.504 1.00 51.72 112 GLY A N 1
ATOM 846 C CA . GLY A 1 112 ? 16.889 -13.652 -10.610 1.00 51.72 112 GLY A CA 1
ATOM 847 C C . GLY A 1 112 ? 17.473 -13.930 -12.004 1.00 51.72 112 GLY A C 1
ATOM 848 O O . GLY A 1 112 ? 18.325 -14.814 -12.103 1.00 51.72 112 GLY A O 1
ATOM 849 N N . SER A 1 113 ? 17.047 -13.242 -13.076 1.00 48.72 113 SER A N 1
ATOM 850 C CA . SER A 1 113 ? 17.353 -13.682 -14.455 1.00 48.72 113 SER A CA 1
ATOM 851 C C . SER A 1 113 ? 18.267 -12.802 -15.320 1.00 48.72 113 SER A C 1
ATOM 853 O O . SER A 1 113 ? 18.756 -13.325 -16.317 1.00 48.72 113 SER A O 1
ATOM 855 N N . ASP A 1 114 ? 18.590 -11.549 -14.967 1.00 53.75 114 ASP A N 1
ATOM 856 C CA . ASP A 1 114 ? 19.314 -10.646 -15.899 1.00 53.75 114 ASP A CA 1
ATOM 857 C C . ASP A 1 114 ? 20.622 -10.016 -15.369 1.00 53.75 114 ASP A C 1
ATOM 859 O O . ASP A 1 114 ? 21.203 -9.133 -15.998 1.00 53.75 114 ASP A O 1
ATOM 863 N N . GLY A 1 115 ? 21.171 -10.515 -14.257 1.00 48.09 115 GLY A N 1
ATOM 864 C CA . GLY A 1 115 ? 22.465 -10.058 -13.715 1.00 48.09 115 GLY A CA 1
ATOM 865 C C . GLY A 1 115 ? 23.717 -10.746 -14.285 1.00 48.09 115 GLY A C 1
ATOM 866 O O . GLY A 1 115 ? 24.835 -10.393 -13.913 1.00 48.09 115 GLY A O 1
ATOM 867 N N . ALA A 1 116 ? 23.572 -11.728 -15.180 1.00 47.62 116 ALA A N 1
ATOM 868 C CA . ALA A 1 116 ? 24.688 -12.487 -15.753 1.00 47.62 116 ALA A CA 1
ATOM 869 C C . ALA A 1 116 ? 24.998 -12.084 -17.206 1.00 47.62 116 ALA A C 1
ATOM 871 O O . ALA A 1 116 ? 25.104 -12.933 -18.088 1.00 47.62 116 ALA A O 1
ATOM 872 N N . LYS A 1 117 ? 25.212 -10.793 -17.477 1.00 47.88 117 LYS A N 1
ATOM 873 C CA . LYS A 1 117 ? 26.007 -10.377 -18.644 1.00 47.88 117 LYS A CA 1
ATOM 874 C C . LYS A 1 117 ? 27.323 -9.773 -18.180 1.00 47.88 117 LYS A C 1
ATOM 876 O O . LYS A 1 117 ? 27.483 -8.564 -18.089 1.00 47.88 117 LYS A O 1
ATOM 881 N N . LYS A 1 118 ? 28.289 -10.669 -17.946 1.00 46.47 118 LYS A N 1
ATOM 882 C CA . LYS A 1 118 ? 29.707 -10.367 -18.165 1.00 46.47 118 LYS A CA 1
ATOM 883 C C . LYS A 1 118 ? 29.864 -9.854 -19.599 1.00 46.47 118 LYS A C 1
ATOM 885 O O . LYS A 1 118 ? 29.606 -10.625 -20.524 1.00 46.47 118 LYS A O 1
ATOM 890 N N . LYS A 1 119 ? 30.326 -8.621 -19.769 1.00 45.72 119 LYS A N 1
ATOM 891 C CA . LYS A 1 119 ? 31.287 -8.248 -20.811 1.00 45.72 119 LYS A CA 1
ATOM 892 C C . LYS A 1 119 ? 32.191 -7.159 -20.268 1.00 45.72 119 LYS A C 1
ATOM 894 O O . LYS A 1 119 ? 31.639 -6.194 -19.706 1.00 45.72 119 LYS A O 1
#

pLDDT: mean 83.67, std 19.27, range [42.75, 98.44]